Protein AF-A0A3D5GH86-F1 (afdb_monomer)

Foldseek 3Di:
DDDPVPPCPDPDDDCVVVCVPPVDDDPLDDDNSVVVVVVVVVVQCVPVVSVVVDDPPDDDD

Structure (mmCIF, N/CA/C/O backbone):
data_AF-A0A3D5GH86-F1
#
_entry.id   AF-A0A3D5GH86-F1
#
loop_
_atom_site.group_PDB
_atom_site.id
_atom_site.type_symbol
_atom_site.label_atom_id
_atom_site.label_alt_id
_atom_site.label_comp_id
_atom_site.label_asym_id
_atom_site.label_entity_id
_atom_site.label_seq_id
_atom_site.pdbx_PDB_ins_code
_atom_site.Cartn_x
_atom_site.Cartn_y
_atom_site.Cartn_z
_atom_site.occupancy
_atom_site.B_iso_or_equiv
_atom_site.auth_seq_id
_atom_site.auth_comp_id
_atom_site.auth_asym_id
_atom_site.auth_atom_id
_atom_site.pdbx_PDB_model_num
ATOM 1 N N . MET A 1 1 ? 24.044 14.475 1.776 1.00 54.53 1 MET A N 1
ATOM 2 C CA . MET A 1 1 ? 23.603 14.123 3.144 1.00 54.53 1 MET A CA 1
ATOM 3 C C . MET A 1 1 ? 22.110 14.424 3.213 1.00 54.53 1 MET A C 1
ATOM 5 O O . MET A 1 1 ? 21.742 15.512 2.787 1.00 54.53 1 MET A O 1
ATOM 9 N N . ARG A 1 2 ? 21.249 13.455 3.568 1.00 61.47 2 ARG A N 1
ATOM 10 C CA . ARG A 1 2 ? 19.785 13.673 3.606 1.00 61.47 2 ARG A CA 1
ATOM 11 C C . ARG A 1 2 ? 19.421 14.667 4.730 1.00 61.47 2 ARG A C 1
ATOM 13 O O . ARG A 1 2 ? 20.099 14.635 5.753 1.00 61.47 2 ARG A O 1
ATOM 20 N N . PRO A 1 3 ? 18.397 15.528 4.561 1.00 72.06 3 PRO A N 1
ATOM 21 C CA . PRO A 1 3 ? 17.958 16.454 5.607 1.00 72.06 3 PRO A CA 1
ATOM 22 C C . PRO A 1 3 ? 17.435 15.714 6.842 1.00 72.06 3 PRO A C 1
ATOM 24 O O . PRO A 1 3 ? 16.718 14.727 6.710 1.00 72.06 3 PRO A O 1
ATOM 27 N N . GLU A 1 4 ? 17.720 16.234 8.030 1.00 62.81 4 GLU A N 1
ATOM 28 C CA . GLU A 1 4 ? 17.340 15.644 9.324 1.00 62.81 4 GLU A CA 1
ATOM 29 C C . GLU A 1 4 ? 15.810 15.519 9.503 1.00 62.81 4 GLU A C 1
ATOM 31 O O . GLU A 1 4 ? 15.314 14.559 10.081 1.00 62.81 4 GLU A O 1
ATOM 36 N N . ALA A 1 5 ? 15.036 16.429 8.900 1.00 62.72 5 ALA A N 1
ATOM 37 C CA . ALA A 1 5 ? 13.569 16.379 8.874 1.00 62.72 5 ALA A CA 1
ATOM 38 C C . ALA A 1 5 ? 12.985 15.445 7.789 1.00 62.72 5 ALA A C 1
ATOM 40 O O . ALA A 1 5 ? 11.768 15.307 7.682 1.00 62.72 5 ALA A O 1
ATOM 41 N N . SER A 1 6 ? 13.830 14.825 6.954 1.00 62.97 6 SER A N 1
ATOM 42 C CA . SER A 1 6 ? 13.399 13.932 5.868 1.00 62.97 6 SER A CA 1
ATOM 43 C C . SER A 1 6 ? 13.078 12.515 6.352 1.00 62.97 6 SER A C 1
ATOM 45 O O . SER A 1 6 ? 12.505 11.735 5.586 1.00 62.97 6 SER A O 1
ATOM 47 N N . GLU A 1 7 ? 13.451 12.155 7.581 1.00 53.19 7 GLU A N 1
ATOM 48 C CA . GLU A 1 7 ? 13.134 10.852 8.162 1.00 53.19 7 GLU A CA 1
ATOM 49 C C . GLU A 1 7 ? 11.757 10.886 8.820 1.00 53.19 7 GLU A C 1
ATOM 51 O O . GLU A 1 7 ? 11.589 11.031 10.031 1.00 53.19 7 GLU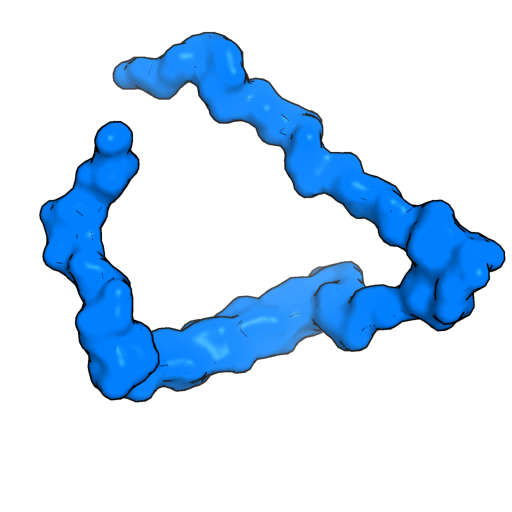 A O 1
ATOM 56 N N . VAL A 1 8 ? 10.729 10.734 7.988 1.00 59.50 8 VAL A N 1
ATOM 57 C CA . VAL A 1 8 ? 9.372 10.501 8.472 1.00 59.50 8 VAL A CA 1
ATOM 58 C C . VAL A 1 8 ? 9.292 9.050 8.945 1.00 59.50 8 VAL A C 1
ATOM 60 O O . VAL A 1 8 ? 8.865 8.158 8.218 1.00 59.50 8 VAL A O 1
ATOM 63 N N . SER A 1 9 ? 9.655 8.802 10.200 1.00 54.66 9 SER A N 1
ATOM 64 C CA . SER A 1 9 ? 9.424 7.539 10.926 1.00 54.66 9 SER A CA 1
ATOM 65 C C . SER A 1 9 ? 7.925 7.217 11.141 1.00 54.66 9 SER A C 1
ATOM 67 O O . SER A 1 9 ? 7.556 6.485 12.055 1.00 54.66 9 SER A O 1
ATOM 69 N N . ARG A 1 10 ? 7.022 7.780 10.322 1.00 57.81 10 ARG A N 1
ATOM 70 C CA . ARG A 1 10 ? 5.572 7.868 10.565 1.00 57.81 10 ARG A CA 1
ATOM 71 C C . ARG A 1 10 ? 4.720 7.743 9.298 1.00 57.81 10 ARG A C 1
ATOM 73 O O . ARG A 1 10 ? 3.831 8.555 9.070 1.00 57.81 10 ARG A O 1
ATOM 80 N N . LEU A 1 11 ? 4.947 6.723 8.480 1.00 64.94 11 LEU A N 1
ATOM 81 C CA . LEU A 1 11 ? 4.003 6.360 7.407 1.00 64.94 11 LEU A CA 1
ATOM 82 C C . LEU A 1 11 ? 3.244 5.067 7.727 1.00 64.94 11 LEU A C 1
ATOM 84 O O . LEU A 1 11 ? 2.989 4.248 6.855 1.00 64.94 11 LEU A O 1
ATOM 88 N N . TRP A 1 12 ? 2.905 4.865 9.001 1.00 68.25 12 TRP A N 1
ATOM 89 C CA . TRP A 1 12 ? 2.094 3.734 9.444 1.00 68.25 12 TRP A CA 1
ATOM 90 C C . TRP A 1 12 ? 0.689 4.256 9.727 1.00 68.25 12 TRP A C 1
ATOM 92 O O . TRP A 1 12 ? 0.464 4.960 10.711 1.00 68.25 12 TRP A O 1
ATOM 102 N N . ALA A 1 13 ? -0.249 3.951 8.834 1.00 79.25 13 ALA A N 1
ATOM 103 C CA . ALA A 1 13 ? -1.660 4.256 9.024 1.00 79.25 13 ALA A CA 1
ATOM 104 C C . ALA A 1 13 ? -2.376 3.029 9.604 1.00 79.25 13 ALA A 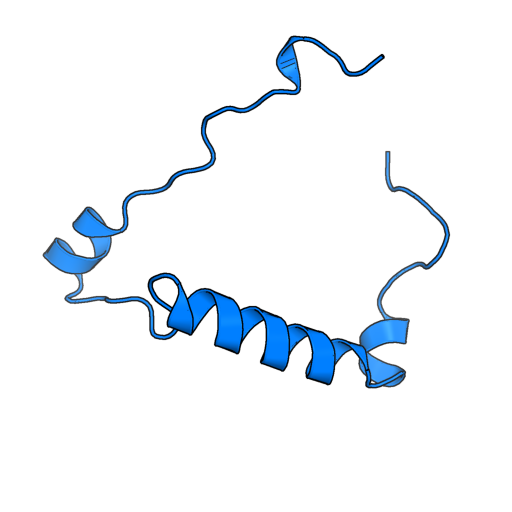C 1
ATOM 106 O O . ALA A 1 13 ? -2.218 1.919 9.102 1.00 79.25 13 ALA 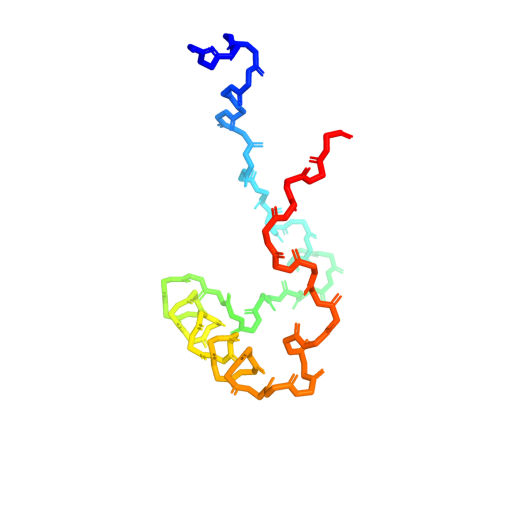A O 1
ATOM 107 N N . SER A 1 14 ? -3.181 3.229 10.650 1.00 88.06 14 SER A N 1
ATOM 108 C CA . SER A 1 14 ? -4.083 2.186 11.145 1.00 88.06 14 SER A CA 1
ATOM 109 C C . SER A 1 14 ? -5.365 2.162 10.317 1.00 88.06 14 SER A C 1
ATOM 111 O O . SER A 1 14 ? -6.013 3.193 10.129 1.00 88.06 14 SER A O 1
ATOM 113 N N . ASN A 1 15 ? -5.762 0.974 9.870 1.00 91.38 15 ASN A N 1
ATOM 114 C CA . ASN A 1 15 ? -7.026 0.718 9.179 1.00 91.38 15 ASN A CA 1
ATOM 115 C C . ASN A 1 15 ? -8.190 0.391 10.136 1.00 91.38 15 ASN A C 1
ATOM 117 O O . ASN A 1 15 ? -9.316 0.210 9.677 1.00 91.38 15 ASN A O 1
ATOM 121 N N . ALA A 1 16 ? -7.963 0.369 11.455 1.00 94.62 16 ALA A N 1
ATOM 122 C CA . ALA A 1 16 ? -8.971 -0.044 12.438 1.00 94.62 16 ALA A CA 1
ATOM 123 C C . ALA A 1 16 ? -10.275 0.772 12.360 1.00 94.62 16 ALA A C 1
ATOM 125 O O . ALA A 1 16 ? -11.361 0.219 12.505 1.00 94.62 16 ALA A O 1
ATOM 126 N N . LYS A 1 17 ? -10.186 2.080 12.075 1.00 95.81 17 LYS A N 1
ATOM 127 C CA . LYS A 1 17 ? -11.365 2.949 11.925 1.00 95.81 17 LYS A CA 1
ATOM 128 C C . LYS A 1 17 ? -12.209 2.5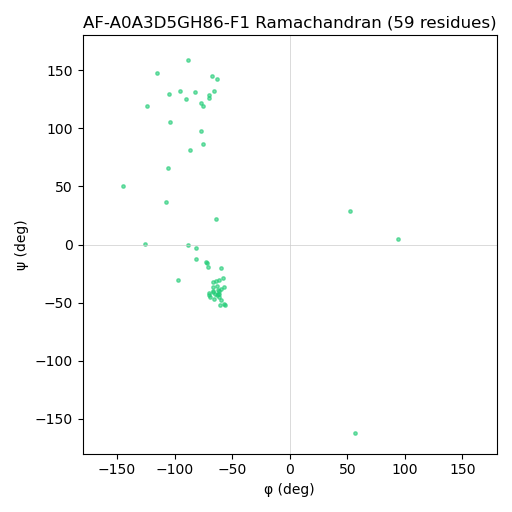87 10.696 1.00 95.81 17 LYS A C 1
ATOM 130 O O . LYS A 1 17 ? -13.432 2.682 10.747 1.00 95.81 17 LYS A O 1
ATOM 135 N N . ALA A 1 18 ? -11.562 2.187 9.600 1.00 96.25 18 ALA A N 1
ATOM 136 C CA . ALA A 1 18 ? -12.254 1.746 8.393 1.00 96.25 18 ALA A CA 1
ATOM 137 C C . ALA A 1 18 ? -12.942 0.396 8.630 1.00 96.25 18 ALA A C 1
ATOM 139 O O . ALA A 1 18 ? -14.114 0.260 8.294 1.00 96.25 18 ALA A O 1
ATOM 140 N N . GLN A 1 19 ? -12.275 -0.538 9.318 1.00 96.69 19 GLN A N 1
ATOM 141 C CA . GLN A 1 19 ? -12.908 -1.787 9.747 1.00 96.69 19 GLN A CA 1
ATOM 142 C C . GLN A 1 19 ? -14.146 -1.519 10.607 1.00 96.69 19 GLN A C 1
ATOM 144 O O . GLN A 1 19 ? -15.217 -2.039 10.328 1.00 96.69 19 GLN A O 1
ATOM 149 N N . SER A 1 20 ? -14.028 -0.683 11.644 1.00 98.00 20 SER A N 1
ATOM 150 C CA . SER A 1 20 ? -15.124 -0.485 12.600 1.00 98.00 20 SER A CA 1
ATOM 151 C C . SER A 1 20 ? -16.352 0.199 12.000 1.00 98.00 20 SER A C 1
ATOM 153 O O . SER A 1 20 ? -17.460 -0.024 12.470 1.00 98.00 20 SER A O 1
ATOM 155 N N . LEU A 1 21 ? -16.151 1.092 11.024 1.00 98.25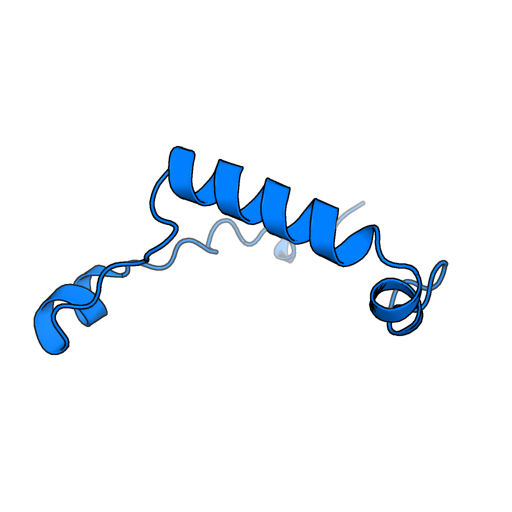 21 LEU A N 1
ATOM 156 C CA . LEU A 1 21 ? -17.229 1.911 10.461 1.00 98.25 21 LEU A CA 1
ATOM 157 C C . LEU A 1 21 ? -17.814 1.333 9.174 1.00 98.25 21 LEU A C 1
ATOM 159 O O . LEU A 1 21 ? -18.976 1.592 8.878 1.00 98.25 21 LEU A O 1
ATOM 163 N N . LEU A 1 22 ? -17.001 0.618 8.395 1.00 97.88 22 LEU A N 1
ATOM 164 C CA . LEU A 1 22 ? -17.333 0.208 7.029 1.00 97.88 22 LEU A CA 1
ATOM 165 C C . LEU A 1 22 ? -17.205 -1.304 6.813 1.00 97.88 22 LEU A C 1
ATOM 167 O O . LEU A 1 22 ? -17.398 -1.755 5.690 1.00 97.88 22 LEU A O 1
ATOM 171 N N . ASP A 1 23 ? -16.827 -2.062 7.847 1.00 97.12 23 ASP A N 1
ATOM 172 C CA . ASP A 1 23 ? -16.446 -3.479 7.752 1.00 97.12 23 ASP A CA 1
ATOM 173 C C . ASP A 1 23 ? -15.364 -3.743 6.687 1.00 97.12 23 ASP A C 1
ATOM 175 O O . ASP A 1 23 ? -15.286 -4.798 6.064 1.00 97.12 23 ASP A O 1
ATOM 179 N N . TRP A 1 24 ? -14.522 -2.736 6.443 1.00 96.81 24 TRP A N 1
ATOM 180 C CA . TRP A 1 24 ? -13.540 -2.774 5.371 1.00 96.81 24 TRP A CA 1
ATOM 181 C C . TRP A 1 24 ? -12.209 -3.370 5.834 1.00 96.81 24 TRP A C 1
ATOM 183 O O . TRP A 1 24 ? -11.560 -2.826 6.732 1.00 96.81 24 TRP A O 1
ATOM 193 N N . THR A 1 25 ? -11.750 -4.401 5.118 1.00 93.69 25 THR A N 1
ATOM 194 C CA . THR A 1 25 ? -10.389 -4.953 5.192 1.00 93.69 25 THR A CA 1
ATOM 195 C C . THR A 1 25 ? -9.636 -4.757 3.871 1.00 93.69 25 THR A C 1
ATOM 197 O O . THR A 1 25 ? -10.250 -4.871 2.807 1.00 93.69 25 THR A O 1
ATOM 200 N N . PRO A 1 26 ? -8.303 -4.561 3.886 1.00 92.38 26 PRO A N 1
ATOM 201 C CA . PRO A 1 26 ? -7.517 -4.560 2.657 1.00 92.38 26 PRO A CA 1
ATOM 202 C C . PRO A 1 26 ? -7.525 -5.950 2.006 1.00 92.38 26 PRO A C 1
ATOM 204 O O . PRO A 1 26 ? -7.224 -6.941 2.667 1.00 92.38 26 PRO A O 1
ATOM 207 N N . GLU A 1 27 ? -7.785 -6.016 0.698 1.00 93.44 27 GLU A N 1
ATOM 208 C CA . GLU A 1 27 ? -7.630 -7.261 -0.077 1.00 93.44 27 GLU A CA 1
ATOM 209 C C . GLU A 1 27 ? -6.162 -7.730 -0.084 1.00 93.44 27 GLU A C 1
ATOM 211 O O . GLU A 1 27 ? -5.868 -8.920 -0.004 1.00 93.44 27 GLU A O 1
ATOM 216 N N . PHE A 1 28 ? -5.226 -6.777 -0.110 1.00 93.88 28 PHE A N 1
ATOM 217 C CA . PHE A 1 28 ? -3.783 -7.007 -0.049 1.00 93.88 28 PHE A CA 1
ATOM 218 C C . PHE A 1 28 ? -3.241 -6.619 1.332 1.00 93.88 28 PHE A C 1
ATOM 220 O O . PHE A 1 28 ? -2.508 -5.643 1.485 1.00 93.88 28 PHE A O 1
ATOM 227 N N . GLY A 1 29 ? -3.649 -7.357 2.364 1.00 90.94 29 GLY A N 1
ATOM 228 C CA . GLY A 1 29 ? -3.185 -7.156 3.738 1.00 90.94 29 GLY A CA 1
ATOM 229 C C . GLY A 1 29 ? -1.912 -7.935 4.085 1.00 90.94 29 GLY A C 1
ATOM 230 O O . GLY A 1 29 ? -1.611 -8.969 3.492 1.00 90.94 29 GLY A O 1
ATOM 231 N N . LEU A 1 30 ? -1.212 -7.476 5.129 1.00 90.44 30 LEU A N 1
ATOM 232 C CA . LEU A 1 30 ? -0.070 -8.174 5.736 1.00 90.44 30 LEU A CA 1
ATOM 233 C C . LEU A 1 30 ? 1.062 -8.475 4.730 1.00 90.44 30 LEU A C 1
ATOM 235 O O . LEU A 1 30 ? 1.172 -7.857 3.672 1.00 90.44 30 LEU A O 1
ATOM 239 N N .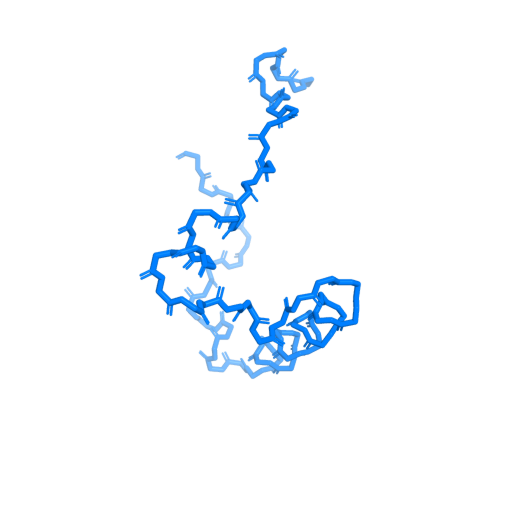 LEU A 1 31 ? 1.949 -9.404 5.092 1.00 94.19 31 LEU A N 1
ATOM 240 C CA . LEU A 1 31 ? 3.132 -9.739 4.303 1.00 94.19 31 LEU A CA 1
ATOM 241 C C . LEU A 1 31 ? 2.785 -10.399 2.962 1.00 94.19 31 LEU A C 1
ATOM 243 O O . LEU A 1 31 ? 3.407 -10.098 1.947 1.00 94.19 31 LEU A O 1
ATOM 247 N N . GLU A 1 32 ? 1.794 -11.290 2.943 1.00 95.75 32 GLU A N 1
ATOM 248 C CA . GLU A 1 32 ? 1.410 -11.997 1.720 1.00 95.75 32 GLU A CA 1
ATOM 249 C C . GLU A 1 32 ? 0.730 -11.062 0.717 1.00 95.75 32 GLU A C 1
ATOM 251 O O . GLU A 1 32 ? 1.077 -11.068 -0.465 1.00 95.75 32 GLU A O 1
ATOM 256 N N . GLY A 1 33 ? -0.172 -10.200 1.194 1.00 95.19 33 GLY A N 1
ATOM 257 C CA . GLY A 1 33 ? -0.783 -9.165 0.370 1.00 95.19 33 GLY A CA 1
ATOM 258 C C . GLY A 1 33 ? 0.252 -8.181 -0.160 1.00 95.19 33 GLY A C 1
ATOM 259 O O . GLY A 1 33 ? 0.205 -7.833 -1.337 1.00 95.19 33 GLY A O 1
ATOM 260 N N . PHE A 1 34 ? 1.244 -7.807 0.656 1.00 93.88 34 PHE A N 1
ATOM 261 C CA . PHE A 1 34 ? 2.363 -6.993 0.186 1.00 93.88 34 PHE A CA 1
ATOM 262 C C . PHE A 1 34 ? 3.142 -7.687 -0.939 1.00 93.88 34 PHE A C 1
ATOM 264 O O . PHE A 1 34 ? 3.353 -7.083 -1.989 1.00 93.88 34 PHE A O 1
ATOM 271 N N . ARG A 1 35 ? 3.500 -8.969 -0.774 1.00 97.44 35 ARG A N 1
ATOM 272 C CA . ARG A 1 35 ? 4.184 -9.754 -1.817 1.00 97.44 35 ARG A CA 1
ATOM 273 C C . ARG A 1 35 ? 3.378 -9.779 -3.1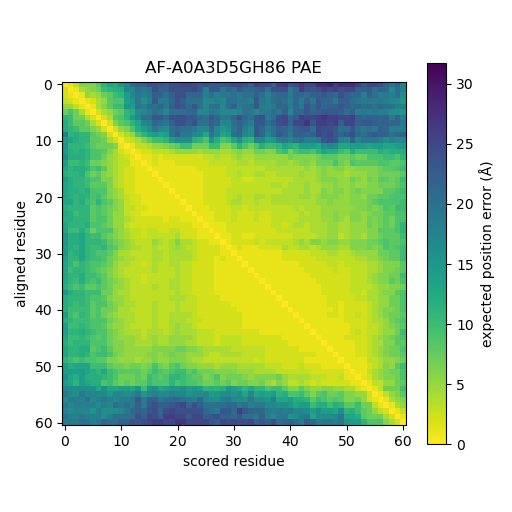18 1.00 97.44 35 ARG A C 1
ATOM 275 O O . ARG A 1 35 ? 3.907 -9.419 -4.165 1.00 97.44 35 ARG A O 1
ATOM 282 N N . ARG A 1 36 ? 2.094 -10.142 -3.040 1.00 97.81 36 ARG A N 1
ATOM 283 C CA . ARG A 1 36 ? 1.195 -10.213 -4.205 1.00 97.81 36 ARG A CA 1
ATOM 284 C C . ARG A 1 36 ? 1.043 -8.843 -4.876 1.00 97.81 36 ARG A C 1
ATOM 286 O O . ARG A 1 36 ? 1.034 -8.758 -6.098 1.00 97.81 36 ARG A O 1
ATOM 293 N N . GLY A 1 37 ? 0.953 -7.771 -4.088 1.00 96.69 37 GLY A N 1
ATOM 294 C CA . GLY A 1 37 ? 0.871 -6.404 -4.600 1.00 96.69 37 GLY A CA 1
ATOM 295 C C . GLY A 1 37 ? 2.120 -5.994 -5.381 1.00 96.69 37 GLY A C 1
ATOM 296 O O . GLY A 1 37 ? 1.997 -5.428 -6.466 1.00 96.69 37 GLY A O 1
ATOM 297 N N . ILE A 1 38 ? 3.314 -6.320 -4.873 1.00 97.44 38 ILE A N 1
ATOM 298 C CA . ILE A 1 38 ? 4.579 -6.048 -5.573 1.00 97.44 38 ILE A CA 1
ATOM 299 C C . ILE A 1 38 ? 4.677 -6.846 -6.875 1.00 97.44 38 ILE A C 1
ATOM 301 O O . ILE A 1 38 ? 5.066 -6.273 -7.887 1.00 97.44 38 ILE A O 1
ATOM 305 N N . GLU A 1 39 ? 4.288 -8.121 -6.873 1.00 98.00 39 GLU A N 1
ATOM 306 C CA . GLU A 1 39 ? 4.293 -8.966 -8.078 1.00 98.00 39 GLU A CA 1
ATOM 307 C C . GLU A 1 39 ? 3.386 -8.394 -9.171 1.00 98.00 39 GLU A C 1
ATOM 309 O O . GLU A 1 39 ? 3.855 -8.113 -10.270 1.00 98.00 39 GLU A O 1
ATOM 314 N N . LEU A 1 40 ? 2.125 -8.096 -8.841 1.00 97.81 40 LEU A N 1
ATOM 315 C CA . LEU A 1 40 ? 1.185 -7.487 -9.788 1.00 97.81 40 LEU A CA 1
ATOM 316 C C . LEU A 1 40 ? 1.676 -6.132 -10.307 1.00 97.81 40 LEU A C 1
ATOM 318 O O . LEU A 1 40 ? 1.495 -5.804 -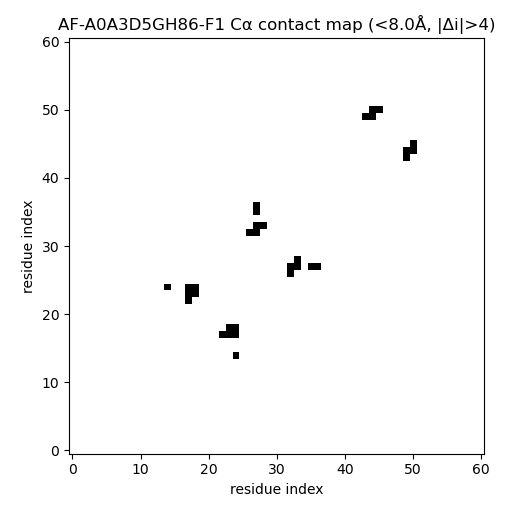11.477 1.00 97.81 40 LEU A O 1
ATOM 322 N N . THR A 1 41 ? 2.300 -5.343 -9.433 1.00 96.62 41 THR A N 1
ATOM 323 C CA . THR A 1 41 ? 2.871 -4.050 -9.814 1.00 96.62 41 THR A CA 1
ATOM 324 C C . THR A 1 41 ? 4.027 -4.240 -10.795 1.00 96.62 41 THR A C 1
ATOM 326 O O . THR A 1 41 ? 4.071 -3.562 -11.819 1.00 96.62 41 THR A O 1
ATOM 329 N N . ALA A 1 42 ? 4.946 -5.168 -10.520 1.00 96.81 42 ALA A N 1
ATOM 330 C CA . ALA A 1 42 ? 6.079 -5.457 -11.394 1.00 96.81 42 ALA A CA 1
ATOM 331 C C . ALA A 1 42 ? 5.622 -5.965 -12.770 1.00 96.81 42 ALA A C 1
ATOM 333 O O . ALA A 1 42 ? 6.124 -5.496 -13.795 1.00 96.81 42 ALA A O 1
ATOM 334 N N . ASP A 1 43 ? 4.630 -6.855 -12.796 1.00 97.88 43 ASP A N 1
ATOM 335 C CA . ASP A 1 43 ? 4.040 -7.361 -14.036 1.00 97.88 43 ASP A CA 1
ATOM 336 C C . ASP A 1 43 ? 3.401 -6.227 -14.847 1.00 97.88 43 ASP A C 1
ATOM 338 O O . ASP A 1 43 ? 3.646 -6.101 -16.047 1.00 97.88 43 ASP A O 1
ATOM 342 N N . TRP A 1 44 ? 2.646 -5.340 -14.190 1.00 96.88 44 TRP A N 1
ATOM 343 C CA . TRP A 1 44 ? 2.026 -4.187 -14.844 1.00 96.88 44 TRP A CA 1
ATOM 344 C C . TRP A 1 44 ? 3.063 -3.231 -15.451 1.00 96.88 44 TRP A C 1
ATOM 346 O O . TRP A 1 44 ? 2.903 -2.786 -16.589 1.00 96.88 44 TRP A O 1
ATOM 356 N N . PHE A 1 45 ? 4.151 -2.949 -14.726 1.00 94.88 45 PHE A N 1
ATOM 357 C CA . PHE A 1 45 ? 5.248 -2.099 -15.209 1.00 94.88 45 PHE A CA 1
ATOM 358 C C . PHE A 1 45 ? 6.101 -2.744 -16.306 1.00 94.88 45 PHE A C 1
ATOM 360 O O . PHE A 1 45 ? 6.807 -2.031 -17.020 1.00 94.88 45 PHE A O 1
ATOM 367 N N . SER A 1 46 ? 6.050 -4.068 -16.445 1.00 93.94 46 SER A N 1
ATOM 368 C CA . SER A 1 46 ? 6.769 -4.783 -17.500 1.00 93.94 46 SER A CA 1
ATOM 369 C C . SER A 1 46 ? 6.151 -4.556 -18.885 1.00 93.94 46 SER A C 1
ATOM 371 O O . SER A 1 46 ? 6.817 -4.793 -19.892 1.00 93.94 46 SER A O 1
ATOM 373 N N . ASP A 1 47 ? 4.913 -4.055 -18.956 1.00 96.56 47 ASP A N 1
ATOM 374 C CA . ASP A 1 47 ? 4.302 -3.588 -20.199 1.00 96.56 47 ASP A CA 1
ATOM 375 C C . ASP A 1 47 ? 4.885 -2.214 -20.610 1.00 96.56 47 ASP A C 1
ATOM 377 O O . ASP A 1 47 ? 4.716 -1.220 -19.889 1.00 96.56 47 ASP A O 1
ATOM 381 N N . PRO A 1 48 ? 5.533 -2.100 -21.789 1.00 92.62 48 PRO A N 1
ATOM 382 C CA . PRO A 1 48 ? 6.099 -0.839 -22.267 1.00 92.62 48 PRO A CA 1
ATOM 383 C C . PRO A 1 48 ? 5.079 0.300 -22.398 1.00 92.62 48 PRO A C 1
ATOM 385 O O . PRO A 1 48 ? 5.455 1.467 -22.265 1.00 92.62 48 PRO A O 1
ATOM 388 N N . SER A 1 49 ? 3.802 -0.005 -22.650 1.00 94.75 49 SER A N 1
ATOM 389 C CA . SER A 1 49 ? 2.746 1.008 -22.755 1.00 94.75 49 SER A CA 1
ATOM 390 C C . SER A 1 49 ? 2.491 1.694 -21.411 1.00 94.75 49 SER A C 1
ATOM 392 O O . SER A 1 49 ? 2.403 2.921 -21.347 1.00 94.75 49 SER A O 1
ATOM 394 N N . ASN A 1 50 ? 2.498 0.926 -20.323 1.00 94.38 50 ASN A N 1
ATOM 395 C CA . ASN A 1 50 ? 2.357 1.425 -18.961 1.00 94.38 50 ASN A CA 1
ATOM 396 C C . ASN A 1 50 ? 3.593 2.216 -18.529 1.00 94.38 50 ASN A C 1
ATOM 398 O O . ASN A 1 50 ? 3.470 3.329 -18.004 1.00 94.38 50 ASN A O 1
ATOM 402 N N . LEU A 1 51 ? 4.780 1.677 -18.822 1.00 88.38 51 LEU A N 1
ATOM 403 C CA . LEU A 1 51 ? 6.057 2.311 -18.501 1.00 88.38 51 LEU A CA 1
ATOM 404 C C . LEU A 1 51 ? 6.254 3.642 -19.240 1.00 88.38 51 LEU A C 1
ATOM 406 O O . LEU A 1 51 ? 6.859 4.558 -18.686 1.00 88.38 51 LEU A O 1
ATOM 410 N N . SER A 1 52 ? 5.708 3.784 -20.453 1.00 89.50 52 SER A N 1
ATOM 411 C CA . SER A 1 52 ? 5.834 5.007 -21.258 1.00 89.50 52 SER A CA 1
ATOM 412 C C . SER A 1 52 ? 5.257 6.264 -20.591 1.00 89.50 52 SER A C 1
ATOM 414 O O . SER A 1 52 ? 5.666 7.378 -20.922 1.00 89.50 52 SER A O 1
ATOM 416 N N . ASN A 1 53 ? 4.366 6.100 -19.606 1.00 85.25 53 ASN A N 1
ATOM 417 C CA . ASN A 1 53 ? 3.813 7.206 -18.819 1.00 85.25 53 ASN A CA 1
ATOM 418 C C . ASN A 1 53 ? 4.822 7.803 -17.823 1.00 85.25 53 ASN A C 1
ATOM 420 O O . ASN A 1 53 ? 4.601 8.895 -17.297 1.00 85.25 53 ASN A O 1
ATOM 424 N N . TYR A 1 54 ? 5.928 7.107 -17.552 1.00 84.06 54 TYR A N 1
ATOM 425 C CA . TYR A 1 54 ? 6.918 7.501 -16.558 1.00 84.06 54 TYR A CA 1
ATOM 426 C C . TYR A 1 54 ? 8.164 8.071 -17.234 1.00 84.06 54 TYR A C 1
ATOM 428 O O . TYR A 1 54 ? 8.762 7.479 -18.133 1.00 84.06 54 TYR A O 1
ATOM 436 N N . ARG A 1 55 ? 8.592 9.250 -16.778 1.00 76.88 55 ARG A N 1
ATOM 437 C CA . ARG A 1 55 ? 9.797 9.915 -17.285 1.00 76.88 55 ARG A CA 1
ATOM 438 C C . ARG A 1 55 ? 11.039 9.250 -16.702 1.00 76.88 55 ARG A C 1
ATOM 440 O O . A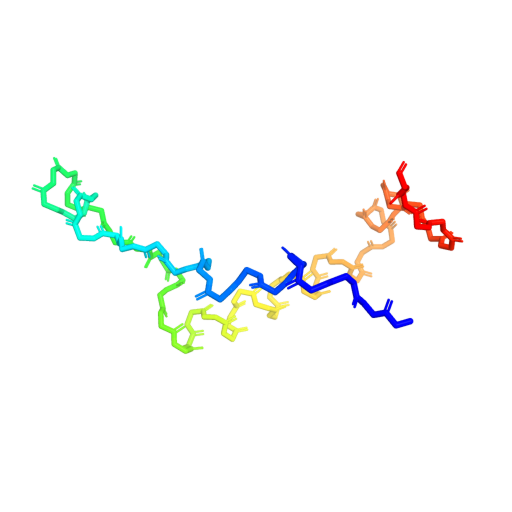RG A 1 55 ? 11.458 9.556 -15.589 1.00 76.88 55 ARG A O 1
ATOM 447 N N . VAL A 1 56 ? 11.648 8.354 -17.467 1.00 73.44 56 VAL A N 1
ATOM 448 C CA . VAL A 1 56 ? 12.902 7.705 -17.075 1.00 73.44 56 VAL A CA 1
ATOM 449 C C . VAL A 1 56 ? 14.047 8.729 -17.113 1.00 73.44 56 VAL A C 1
ATOM 451 O O . VAL A 1 56 ? 14.239 9.423 -18.108 1.00 73.44 56 VAL A O 1
ATOM 454 N N . GLY A 1 57 ? 14.815 8.833 -16.023 1.00 69.00 57 GLY A N 1
ATOM 455 C CA . GLY A 1 57 ? 16.046 9.635 -15.965 1.00 69.00 57 GLY A CA 1
ATOM 456 C C . GLY A 1 57 ? 15.908 11.069 -15.440 1.00 69.00 57 GLY A C 1
ATOM 457 O O . GLY A 1 57 ? 16.902 11.794 -15.418 1.00 69.00 57 GLY A O 1
ATOM 458 N N . ARG A 1 58 ? 14.724 11.491 -14.977 1.00 63.66 58 ARG A N 1
ATOM 459 C CA . ARG A 1 58 ? 14.537 12.787 -14.304 1.00 63.66 58 ARG A CA 1
ATOM 460 C C . ARG A 1 58 ? 13.917 12.569 -12.929 1.00 63.66 58 ARG A C 1
ATOM 462 O O . ARG A 1 58 ? 12.817 12.045 -12.827 1.00 63.66 58 ARG A O 1
ATOM 469 N N . TYR A 1 59 ? 14.630 12.969 -11.881 1.00 55.09 59 TYR A N 1
ATOM 470 C CA . TYR A 1 59 ? 14.042 13.093 -10.551 1.00 55.09 59 TYR A CA 1
ATOM 471 C C . TYR A 1 59 ? 13.221 14.386 -10.552 1.00 55.09 59 TYR A C 1
ATOM 473 O O . TYR A 1 59 ? 13.771 15.441 -10.876 1.00 55.09 59 TYR A O 1
ATOM 481 N N . GLU A 1 60 ? 11.918 14.316 -10.280 1.00 61.25 60 GLU A N 1
ATOM 482 C CA . GLU A 1 60 ? 11.147 15.537 -10.034 1.00 61.25 60 GLU A CA 1
ATOM 483 C C . GLU A 1 60 ? 11.594 16.119 -8.686 1.00 61.25 60 GLU A C 1
ATOM 485 O O . GLU A 1 60 ? 11.677 15.404 -7.684 1.00 61.25 60 GLU A O 1
ATOM 490 N N . VAL A 1 61 ? 11.980 17.396 -8.719 1.00 55.16 61 VAL A N 1
ATOM 491 C CA . VAL A 1 61 ? 12.372 18.223 -7.570 1.00 55.16 61 VAL A CA 1
ATOM 492 C C . VAL A 1 61 ? 11.274 19.243 -7.345 1.00 55.16 61 VAL A C 1
ATOM 494 O O . VAL A 1 61 ? 10.816 19.806 -8.367 1.00 55.16 61 VAL A O 1
#

Radius of gyration: 16.95 Å; Cα contacts (8 Å, |Δi|>4): 16; chains: 1; bounding box: 41×30×35 Å

Secondary structure (DSSP, 8-state):
---GGG---------HHHHHHH----TT-HHHHHHHHHHHHHHHHTSHHHHTTS-TT----

Sequence (61 aa):
MRPEASEVSRLWASNAKAQSLLDWTPEFGLLEGFRRGIELTADWFSDPSNLSNYRVGRYEV

pLDDT: mean 84.28, std 15.44, range [53.19, 98.25]

Solvent-accessible surface area (backbone atoms only — not comparable to full-atom values): 4095 Å² total; per-residue (Å²): 133,84,62,86,84,68,70,71,93,72,86,79,80,83,58,63,66,47,29,75,75,66,74,47,74,69,92,59,44,70,72,66,20,47,52,54,50,51,51,55,49,53,58,52,53,68,37,66,76,61,41,67,79,53,73,81,94,60,84,89,125

Mean predicted aligned error: 8.23 Å